Protein AF-A0A3L7WW64-F1 (afdb_monomer_lite)

Structure (mmCIF, N/CA/C/O backbone):
data_AF-A0A3L7WW64-F1
#
_entry.id   AF-A0A3L7WW64-F1
#
loop_
_atom_site.group_PDB
_atom_site.id
_atom_site.type_symbol
_atom_site.label_atom_id
_atom_site.label_alt_id
_atom_site.label_comp_id
_atom_site.label_asym_id
_atom_site.label_entity_id
_atom_site.label_seq_id
_atom_site.pdbx_PDB_ins_code
_atom_site.Cartn_x
_atom_site.Cartn_y
_atom_site.Cartn_z
_atom_site.occupancy
_atom_site.B_iso_or_equiv
_atom_site.auth_seq_id
_atom_site.auth_comp_id
_atom_site.auth_asym_id
_atom_site.auth_atom_id
_atom_site.pdbx_PDB_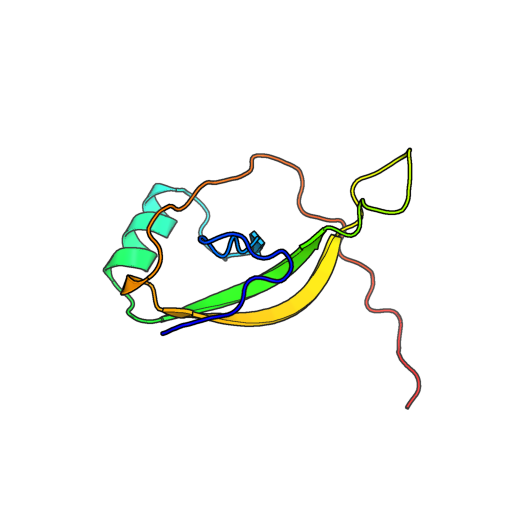model_num
ATOM 1 N N . MET A 1 1 ? 0.781 -17.476 -5.966 1.00 40.56 1 MET A N 1
ATOM 2 C CA . MET A 1 1 ? 0.949 -16.552 -7.110 1.00 40.56 1 MET A CA 1
ATOM 3 C C . MET A 1 1 ? 2.433 -16.294 -7.301 1.00 40.56 1 MET A C 1
ATOM 5 O O . MET A 1 1 ? 3.064 -15.829 -6.365 1.00 40.56 1 MET A O 1
ATOM 9 N N . ASN A 1 2 ? 2.986 -16.637 -8.467 1.00 43.66 2 ASN A N 1
ATOM 10 C CA . ASN A 1 2 ? 4.378 -16.355 -8.823 1.00 43.66 2 ASN A CA 1
ATOM 11 C C . ASN A 1 2 ? 4.413 -14.972 -9.489 1.00 43.66 2 ASN A C 1
ATOM 13 O O . ASN A 1 2 ? 4.179 -14.851 -10.688 1.00 43.66 2 ASN A O 1
ATOM 17 N N . MET A 1 3 ? 4.593 -13.914 -8.700 1.00 51.38 3 MET A N 1
ATOM 18 C CA . MET A 1 3 ? 4.745 -12.561 -9.234 1.00 51.38 3 MET A CA 1
ATOM 19 C C . MET A 1 3 ? 6.240 -12.322 -9.422 1.00 51.38 3 MET A C 1
ATOM 21 O O . MET A 1 3 ? 6.969 -12.178 -8.442 1.00 51.38 3 MET A O 1
ATOM 25 N N . GLY A 1 4 ? 6.715 -12.371 -10.668 1.00 49.34 4 GLY A N 1
ATOM 26 C CA . GLY A 1 4 ? 8.133 -12.181 -10.967 1.00 49.34 4 GLY A CA 1
ATOM 27 C C . GLY A 1 4 ? 8.621 -10.845 -10.409 1.00 49.34 4 GLY A C 1
ATOM 28 O O . GLY A 1 4 ? 8.040 -9.798 -10.695 1.00 49.34 4 GLY A O 1
ATOM 29 N N . SER A 1 5 ? 9.664 -10.860 -9.581 1.00 55.69 5 SER A N 1
ATOM 30 C CA . SER A 1 5 ? 10.317 -9.620 -9.173 1.00 55.69 5 SER A CA 1
ATOM 31 C C . SER A 1 5 ? 11.248 -9.145 -10.286 1.00 55.69 5 SER A C 1
ATOM 33 O O . SER A 1 5 ? 11.891 -9.944 -10.966 1.00 55.69 5 SER A O 1
ATOM 35 N N . PHE A 1 6 ? 11.349 -7.826 -10.452 1.00 55.06 6 PHE A N 1
ATOM 36 C CA . PHE A 1 6 ? 12.167 -7.180 -11.484 1.00 55.06 6 PHE A CA 1
ATOM 37 C C . PHE A 1 6 ? 13.672 -7.536 -11.399 1.00 55.06 6 PHE A C 1
ATOM 39 O O . PHE A 1 6 ? 14.417 -7.269 -12.333 1.00 55.06 6 PHE A O 1
ATOM 46 N N . LYS A 1 7 ? 14.128 -8.170 -10.303 1.00 59.59 7 LYS A N 1
ATOM 47 C CA . LYS A 1 7 ? 15.530 -8.569 -10.069 1.00 59.59 7 LYS A CA 1
ATOM 48 C C . LYS A 1 7 ? 15.713 -9.995 -9.519 1.00 59.59 7 LYS A C 1
ATOM 50 O O . LYS A 1 7 ? 16.746 -10.291 -8.930 1.00 59.59 7 LYS A O 1
ATOM 55 N N . GLY A 1 8 ? 14.722 -10.880 -9.652 1.00 56.00 8 GLY A N 1
ATOM 56 C CA . GLY A 1 8 ? 14.841 -12.282 -9.211 1.00 56.00 8 GLY A CA 1
ATOM 57 C C . GLY A 1 8 ? 14.876 -12.511 -7.690 1.00 56.00 8 GLY A C 1
ATOM 58 O O . GLY A 1 8 ? 15.076 -13.636 -7.244 1.00 56.00 8 GLY A O 1
ATOM 59 N N . GLY A 1 9 ? 14.647 -11.477 -6.876 1.00 57.31 9 GLY A N 1
ATOM 60 C CA . GLY A 1 9 ? 14.410 -11.628 -5.441 1.00 57.31 9 GLY A CA 1
ATOM 61 C C . GLY A 1 9 ? 13.092 -12.357 -5.158 1.00 57.31 9 GLY A C 1
ATOM 62 O O . GLY A 1 9 ? 12.089 -12.115 -5.830 1.00 57.31 9 GLY A O 1
ATOM 63 N N . LEU A 1 10 ? 13.091 -13.226 -4.145 1.00 57.44 10 LEU A N 1
ATOM 64 C CA . LEU A 1 10 ? 11.916 -13.999 -3.710 1.00 57.44 10 LEU A CA 1
ATOM 65 C C . LEU A 1 10 ? 10.813 -13.126 -3.083 1.00 57.44 10 LEU A C 1
ATOM 67 O O . LEU A 1 10 ? 9.672 -13.564 -2.964 1.00 57.44 10 LEU A O 1
ATOM 71 N N . VAL A 1 11 ? 11.147 -11.892 -2.692 1.00 63.47 11 VAL A N 1
ATOM 72 C CA . VAL A 1 11 ? 10.231 -10.925 -2.078 1.00 63.47 11 VAL A CA 1
ATOM 73 C C . VAL A 1 11 ? 10.112 -9.706 -2.986 1.00 63.47 11 VAL A C 1
ATOM 75 O O . VAL A 1 11 ? 11.110 -9.073 -3.332 1.00 63.47 11 VAL A O 1
ATOM 78 N N . HIS A 1 12 ? 8.882 -9.373 -3.375 1.00 70.44 12 HIS A N 1
ATOM 79 C CA . HIS A 1 12 ? 8.595 -8.191 -4.177 1.00 70.44 12 HIS A CA 1
ATOM 80 C C . HIS A 1 12 ? 8.444 -6.976 -3.253 1.00 70.44 12 HIS A C 1
ATOM 82 O O . HIS A 1 12 ? 7.442 -6.840 -2.554 1.00 70.44 12 HIS A O 1
ATOM 88 N N . GLN A 1 13 ? 9.453 -6.105 -3.226 1.00 75.31 13 GLN A N 1
ATOM 89 C CA . GLN A 1 13 ? 9.388 -4.853 -2.478 1.00 75.31 13 GLN A CA 1
ATOM 90 C C . GLN A 1 13 ? 8.708 -3.778 -3.330 1.00 75.31 13 GLN A C 1
ATOM 92 O O . GLN A 1 13 ? 9.197 -3.428 -4.403 1.00 75.31 13 GLN A O 1
ATOM 97 N N . VAL A 1 14 ? 7.592 -3.243 -2.835 1.00 77.69 14 VAL A N 1
ATOM 98 C CA . VAL A 1 14 ? 6.905 -2.094 -3.432 1.00 77.69 14 VAL A CA 1
ATOM 99 C C . VAL A 1 14 ? 7.187 -0.869 -2.580 1.00 77.69 14 VAL A C 1
ATOM 101 O O . VAL A 1 14 ? 7.033 -0.912 -1.362 1.00 77.69 14 VAL A O 1
ATOM 104 N N . ILE A 1 15 ? 7.576 0.222 -3.233 1.00 82.44 15 ILE A N 1
ATOM 105 C CA . ILE A 1 15 ? 7.637 1.541 -2.612 1.00 82.44 15 ILE A CA 1
ATOM 106 C C . ILE A 1 15 ? 6.475 2.341 -3.178 1.00 82.44 15 ILE A C 1
ATOM 108 O O . ILE A 1 15 ? 6.345 2.500 -4.396 1.00 82.44 15 ILE A O 1
ATOM 112 N N . ALA A 1 16 ? 5.592 2.766 -2.286 1.00 84.44 16 ALA A N 1
ATOM 113 C CA . ALA A 1 16 ? 4.371 3.446 -2.657 1.00 84.44 16 ALA A CA 1
ATOM 114 C C . ALA A 1 16 ? 3.984 4.495 -1.617 1.00 84.44 16 ALA A C 1
ATOM 116 O O . ALA A 1 16 ? 4.353 4.376 -0.449 1.00 84.44 16 ALA A O 1
ATOM 117 N N . ASP A 1 17 ? 3.238 5.498 -2.067 1.00 85.69 17 ASP A N 1
ATOM 118 C CA . ASP A 1 17 ? 2.659 6.527 -1.211 1.00 85.69 17 ASP A CA 1
ATOM 119 C C . ASP A 1 17 ? 1.205 6.177 -0.862 1.00 85.69 17 ASP A C 1
ATOM 121 O O . ASP A 1 17 ? 0.468 5.611 -1.681 1.00 85.69 17 ASP A O 1
ATOM 125 N N . HIS A 1 18 ? 0.809 6.488 0.369 1.00 88.56 18 HIS A N 1
ATOM 126 C CA . HIS A 1 18 ? -0.500 6.165 0.923 1.00 88.56 18 HIS A CA 1
ATOM 127 C C . HIS A 1 18 ? -0.989 7.292 1.841 1.00 88.56 18 HIS A C 1
ATOM 129 O O . HIS A 1 18 ? -0.209 7.926 2.542 1.00 88.56 18 HIS A O 1
ATOM 135 N N . HIS A 1 19 ? -2.304 7.522 1.882 1.00 86.12 19 HIS A N 1
ATOM 136 C CA . HIS A 1 19 ? -2.907 8.658 2.594 1.00 86.12 19 HIS A CA 1
ATOM 137 C C . HIS A 1 19 ? -2.872 8.570 4.131 1.00 86.12 19 HIS A C 1
ATOM 139 O O . HIS A 1 19 ? -3.271 9.526 4.798 1.00 86.12 19 HIS A O 1
ATOM 145 N N . ALA A 1 20 ? -2.418 7.446 4.691 1.00 88.88 20 ALA A N 1
ATOM 146 C CA . ALA A 1 20 ? -2.299 7.263 6.134 1.00 88.88 20 ALA A CA 1
ATOM 147 C C . ALA A 1 20 ? -1.268 8.240 6.718 1.00 88.88 20 ALA A C 1
ATOM 149 O O . ALA A 1 20 ? -0.144 8.350 6.235 1.00 88.88 20 ALA A O 1
ATOM 150 N N . LYS A 1 21 ? -1.646 8.935 7.789 1.00 87.44 21 LYS A N 1
ATOM 151 C CA . LYS A 1 21 ? -0.835 9.968 8.449 1.00 87.44 21 LYS A CA 1
ATOM 152 C C . LYS A 1 21 ? 0.048 9.408 9.559 1.00 87.44 21 LYS A C 1
ATOM 154 O O . LYS A 1 21 ? 0.855 10.137 10.130 1.00 87.44 21 LYS A O 1
ATOM 159 N N . SER A 1 22 ? -0.135 8.137 9.905 1.00 89.38 22 SER A N 1
ATOM 160 C CA . SER A 1 22 ? 0.625 7.448 10.944 1.00 89.38 22 SER A CA 1
ATOM 161 C C . SER A 1 22 ? 0.720 5.950 10.672 1.00 89.38 22 SER A C 1
ATOM 163 O O . SER A 1 22 ? -0.096 5.375 9.951 1.00 89.38 22 SER A O 1
ATOM 165 N N . GLU A 1 23 ? 1.693 5.305 11.311 1.00 89.69 23 GLU A N 1
ATOM 166 C CA . GLU A 1 23 ? 1.852 3.847 11.283 1.00 89.69 23 GLU A CA 1
ATOM 167 C C . GLU A 1 23 ? 0.641 3.119 11.863 1.00 89.69 23 GLU A C 1
ATOM 169 O O 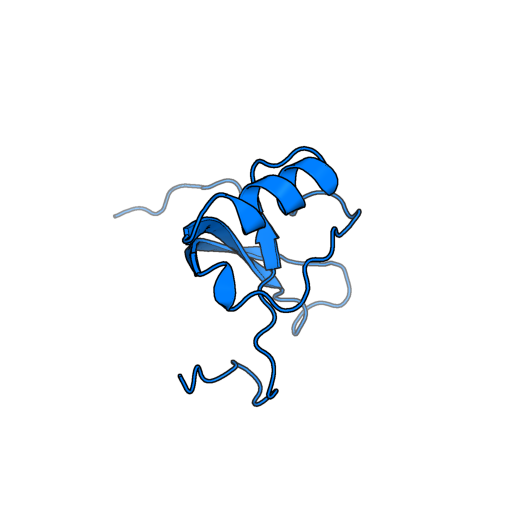. GLU A 1 23 ? 0.212 2.105 11.318 1.00 89.69 23 GLU A O 1
ATOM 174 N N . ALA A 1 24 ? 0.059 3.658 12.938 1.00 90.62 24 ALA A N 1
ATOM 175 C CA . ALA A 1 24 ? -1.131 3.095 13.565 1.00 90.62 24 ALA A CA 1
ATOM 176 C C . ALA A 1 24 ? -2.333 3.115 12.610 1.00 90.62 24 ALA A C 1
A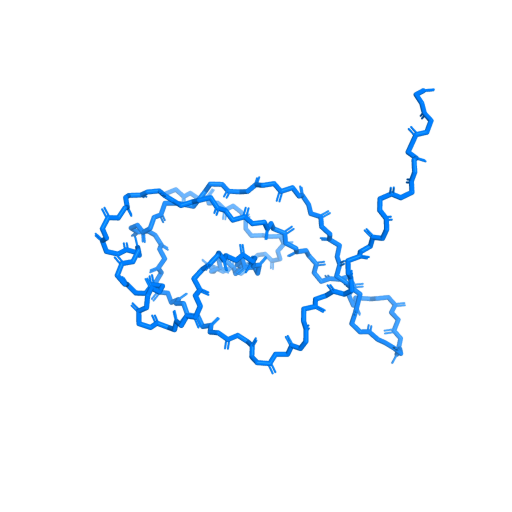TOM 178 O O . ALA A 1 24 ? -3.002 2.101 12.446 1.00 90.62 24 ALA A O 1
ATOM 179 N N . GLU A 1 25 ? -2.562 4.241 11.928 1.00 91.31 25 GLU A N 1
ATOM 180 C CA . GLU A 1 25 ? -3.619 4.364 10.919 1.00 91.31 25 GLU A CA 1
ATOM 181 C C . GLU A 1 25 ? -3.385 3.415 9.737 1.00 91.31 25 GLU A C 1
ATOM 183 O O . GLU A 1 25 ? -4.315 2.746 9.293 1.00 91.31 25 GLU A O 1
ATOM 188 N N . MET A 1 26 ? -2.138 3.298 9.265 1.00 91.19 26 MET A N 1
ATOM 189 C CA . MET A 1 26 ? -1.789 2.337 8.218 1.00 91.19 26 MET A CA 1
ATOM 190 C C . MET A 1 26 ? -2.081 0.898 8.661 1.00 91.19 26 MET A C 1
ATOM 192 O O . MET A 1 26 ? -2.638 0.122 7.891 1.00 91.19 26 MET A O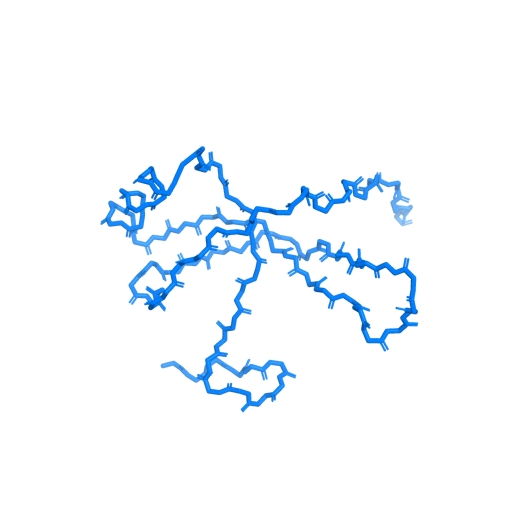 1
ATOM 196 N N . CYS A 1 27 ? -1.748 0.545 9.904 1.00 91.81 27 CYS A N 1
ATOM 197 C CA . CYS A 1 27 ? -2.025 -0.775 10.460 1.00 91.81 27 CYS A CA 1
ATOM 198 C C . CYS A 1 27 ? -3.531 -1.067 10.510 1.00 91.81 27 CYS A C 1
ATOM 200 O O . CYS A 1 27 ? -3.953 -2.134 10.071 1.00 91.81 27 CYS A O 1
ATOM 202 N N . SER A 1 28 ? -4.353 -0.118 10.970 1.00 93.75 28 SER A N 1
ATOM 203 C CA . SER A 1 28 ? -5.814 -0.272 10.940 1.00 93.75 28 SER A CA 1
ATOM 204 C C . SER A 1 28 ? -6.321 -0.495 9.516 1.00 93.75 28 SER A C 1
ATOM 206 O O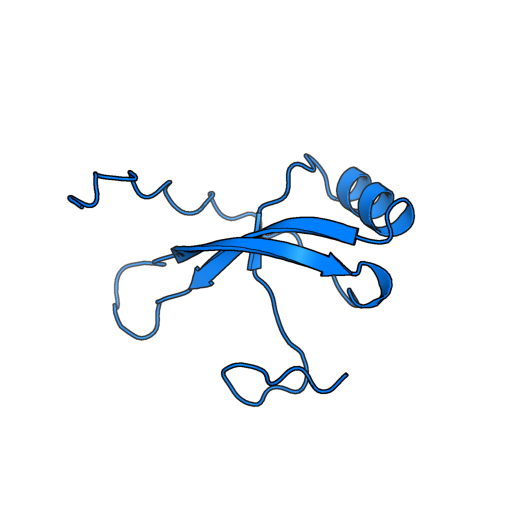 . SER A 1 28 ? -7.033 -1.459 9.262 1.00 93.75 28 SER A O 1
ATOM 208 N N . ILE A 1 29 ? -5.865 0.311 8.553 1.00 93.12 29 ILE A N 1
ATOM 209 C CA . ILE A 1 29 ? -6.267 0.188 7.144 1.00 93.12 29 ILE A CA 1
ATOM 210 C C . ILE A 1 29 ? -5.882 -1.177 6.556 1.00 93.12 29 ILE A C 1
ATOM 212 O O . ILE A 1 29 ? -6.670 -1.786 5.835 1.00 93.12 29 ILE A O 1
ATOM 216 N N . LEU A 1 30 ? -4.690 -1.687 6.871 1.00 92.12 30 LEU A N 1
ATOM 217 C CA . LEU A 1 30 ? -4.263 -3.009 6.411 1.00 92.12 30 LEU A CA 1
ATOM 218 C C . LEU A 1 30 ? -5.131 -4.145 6.970 1.00 92.12 30 LEU A C 1
ATOM 220 O O . LEU A 1 30 ? -5.311 -5.148 6.282 1.00 92.12 30 LEU A O 1
ATOM 224 N N . ASN A 1 31 ? -5.661 -3.992 8.185 1.00 92.88 31 ASN A N 1
ATOM 225 C CA . ASN A 1 31 ? -6.522 -4.988 8.822 1.00 92.88 31 ASN A CA 1
ATOM 226 C C . ASN A 1 31 ? -7.988 -4.884 8.375 1.00 92.88 31 ASN A C 1
ATOM 228 O O . ASN A 1 31 ? -8.663 -5.906 8.263 1.00 92.88 31 ASN A O 1
ATOM 232 N N . ASP A 1 32 ? -8.470 -3.670 8.109 1.00 96.12 32 ASP A N 1
ATOM 233 C CA . ASP A 1 32 ? -9.887 -3.408 7.838 1.00 96.12 32 ASP A CA 1
ATOM 234 C C . ASP A 1 32 ? -10.262 -3.597 6.359 1.00 96.12 32 ASP A C 1
ATOM 236 O O . ASP A 1 32 ? -11.423 -3.857 6.034 1.00 96.12 32 ASP A O 1
ATOM 240 N N . PHE A 1 33 ? -9.293 -3.484 5.443 1.00 95.31 33 PHE A N 1
ATOM 241 C CA . PHE A 1 33 ? -9.535 -3.552 4.002 1.00 95.31 33 PHE A CA 1
ATOM 242 C C . PHE A 1 33 ? -8.766 -4.697 3.350 1.00 95.31 33 PHE A C 1
ATOM 244 O O . PHE A 1 33 ? -7.564 -4.827 3.536 1.00 95.31 33 PHE A O 1
ATOM 251 N N . CYS A 1 34 ? -9.431 -5.483 2.495 1.00 95.12 34 CYS A N 1
ATOM 252 C CA . CYS A 1 34 ? -8.774 -6.532 1.699 1.00 95.12 34 CYS A CA 1
ATOM 253 C C . CYS A 1 34 ? -7.877 -5.965 0.586 1.00 95.12 34 CYS A C 1
ATOM 255 O O . CYS A 1 34 ? -6.946 -6.629 0.130 1.00 95.12 34 CYS A O 1
ATOM 257 N N . PHE A 1 35 ? -8.184 -4.753 0.117 1.00 95.69 35 PHE A N 1
ATOM 258 C CA . PHE A 1 35 ? -7.457 -4.084 -0.953 1.00 95.69 35 PHE A CA 1
ATOM 259 C C . PHE A 1 35 ? -7.268 -2.605 -0.644 1.00 95.69 35 PHE A C 1
ATOM 261 O O . PHE A 1 35 ? -8.201 -1.943 -0.194 1.00 95.69 35 PHE A O 1
ATOM 268 N N . ILE A 1 36 ? -6.084 -2.086 -0.959 1.00 94.31 36 ILE A N 1
ATOM 269 C CA . ILE A 1 36 ? -5.760 -0.662 -0.839 1.00 94.31 36 ILE A CA 1
ATOM 270 C C . ILE A 1 36 ? -5.224 -0.120 -2.160 1.00 94.31 36 ILE A C 1
ATOM 272 O O . ILE A 1 36 ? -4.597 -0.845 -2.935 1.00 94.31 36 ILE A O 1
ATOM 276 N N . LEU A 1 37 ? -5.469 1.164 -2.407 1.00 93.06 37 LEU A N 1
ATOM 277 C CA . LEU A 1 37 ? -4.961 1.889 -3.565 1.00 93.06 37 LEU A CA 1
ATOM 278 C C . LEU A 1 37 ? -3.778 2.753 -3.129 1.00 93.06 37 LEU A C 1
ATOM 280 O O . LEU A 1 37 ? -3.901 3.543 -2.196 1.00 93.06 37 LEU A O 1
ATOM 284 N N . VAL A 1 38 ? -2.651 2.616 -3.816 1.00 91.25 38 VAL A N 1
ATOM 285 C CA . VAL A 1 38 ? -1.425 3.372 -3.537 1.00 91.25 38 VAL A CA 1
ATOM 286 C C . VAL A 1 38 ? -0.854 3.966 -4.819 1.00 91.25 38 VAL A C 1
ATOM 288 O O . VAL A 1 38 ? -1.150 3.496 -5.919 1.00 91.25 38 VAL A O 1
ATOM 291 N N . ASP A 1 39 ? -0.021 4.993 -4.690 1.00 87.88 39 ASP A N 1
ATOM 292 C CA . ASP A 1 39 ? 0.728 5.567 -5.809 1.00 87.88 39 ASP A CA 1
ATOM 293 C C . ASP A 1 39 ? 2.121 4.921 -5.871 1.00 87.88 39 ASP A C 1
ATOM 295 O O . ASP A 1 39 ? 2.892 5.007 -4.920 1.00 87.88 39 ASP A O 1
ATOM 299 N N . GLN A 1 40 ? 2.439 4.222 -6.965 1.00 86.38 40 GLN A N 1
ATOM 300 C CA . GLN A 1 40 ? 3.672 3.442 -7.107 1.00 86.38 40 GLN A CA 1
ATOM 301 C C . GLN A 1 40 ? 4.831 4.301 -7.622 1.00 86.38 40 GLN A C 1
ATOM 303 O O . GLN A 1 40 ? 4.690 5.030 -8.611 1.00 86.38 40 GLN A O 1
ATOM 308 N N . PHE A 1 41 ? 6.010 4.123 -7.020 1.00 83.38 41 PHE A N 1
ATOM 309 C CA . PHE A 1 41 ? 7.247 4.778 -7.442 1.00 83.38 41 PHE A CA 1
ATOM 310 C C . PHE A 1 41 ? 8.367 3.759 -7.652 1.00 83.38 41 PHE A C 1
ATOM 312 O O . PHE A 1 41 ? 8.540 2.832 -6.860 1.00 83.38 41 PHE A O 1
ATOM 319 N N . TYR A 1 42 ? 9.164 3.950 -8.705 1.00 81.81 42 TYR A N 1
ATOM 320 C CA . TYR A 1 42 ? 10.417 3.224 -8.901 1.00 81.81 42 TYR A CA 1
ATOM 321 C C . TYR A 1 42 ? 11.607 4.138 -8.692 1.00 81.81 42 TYR A C 1
ATOM 323 O O . TYR A 1 42 ? 11.654 5.255 -9.198 1.00 81.81 42 TYR A O 1
ATOM 331 N N . ASN A 1 43 ? 12.577 3.621 -7.956 1.00 75.19 43 ASN A N 1
ATOM 332 C CA . ASN A 1 43 ? 13.858 4.261 -7.776 1.00 75.19 43 ASN A CA 1
ATOM 333 C C . ASN A 1 43 ? 14.720 4.019 -9.030 1.00 75.19 43 ASN A C 1
ATOM 335 O O . ASN A 1 43 ? 14.921 2.872 -9.432 1.00 75.19 43 ASN A O 1
ATOM 339 N N . MET A 1 44 ? 15.205 5.096 -9.646 1.00 74.75 44 MET A N 1
ATOM 340 C CA . MET A 1 44 ? 15.983 5.085 -10.890 1.00 74.75 44 MET A CA 1
ATOM 341 C C . MET A 1 44 ? 17.496 5.263 -10.646 1.00 74.75 44 MET A C 1
ATOM 343 O O . MET A 1 44 ? 18.241 5.566 -11.579 1.00 74.75 44 MET A O 1
ATOM 347 N N . ASN A 1 45 ? 17.975 5.044 -9.414 1.00 62.94 45 ASN A N 1
ATOM 348 C CA . ASN A 1 45 ? 19.345 5.351 -8.969 1.00 62.94 45 ASN A CA 1
ATOM 349 C C . ASN A 1 45 ? 20.458 4.513 -9.607 1.00 62.94 45 ASN A C 1
ATOM 351 O O . ASN A 1 45 ? 21.619 4.679 -9.251 1.00 62.94 45 ASN A O 1
ATOM 355 N N . GLU A 1 46 ? 20.167 3.637 -10.565 1.00 56.28 46 GLU A N 1
ATOM 356 C CA . GLU A 1 46 ? 21.219 2.896 -11.271 1.00 56.28 46 GLU A CA 1
ATOM 357 C C . GLU A 1 46 ? 22.087 3.784 -12.183 1.00 56.28 46 GLU A C 1
ATOM 359 O O . GLU A 1 46 ? 23.035 3.280 -12.778 1.00 56.28 46 GLU A O 1
ATOM 364 N N . ARG A 1 47 ? 21.780 5.084 -12.343 1.00 55.12 47 ARG A N 1
ATOM 365 C CA . ARG A 1 47 ? 22.415 5.921 -13.379 1.00 55.12 47 ARG A CA 1
ATOM 366 C C . ARG A 1 47 ? 23.053 7.246 -12.951 1.00 55.12 47 ARG A C 1
ATOM 368 O O . ARG A 1 47 ? 23.624 7.884 -13.833 1.00 55.12 47 ARG A O 1
ATOM 375 N N . LYS A 1 48 ? 22.983 7.708 -11.696 1.00 49.91 48 LYS A N 1
ATOM 376 C CA . LYS A 1 48 ? 23.549 9.027 -11.330 1.00 49.91 48 LYS A CA 1
ATOM 377 C C . LYS A 1 48 ? 24.147 9.062 -9.924 1.00 49.91 48 LYS A C 1
ATOM 379 O O . LYS A 1 48 ? 23.513 8.614 -8.977 1.00 49.91 48 LYS A O 1
ATOM 384 N N . GLU A 1 49 ? 25.343 9.640 -9.821 1.00 56.25 49 GLU A N 1
ATOM 385 C CA . GLU A 1 49 ? 26.133 9.779 -8.587 1.00 56.25 49 GLU A CA 1
ATOM 386 C C . GLU A 1 49 ? 25.570 10.823 -7.598 1.00 56.25 49 GLU A C 1
ATOM 388 O O . GLU A 1 49 ? 25.928 10.778 -6.428 1.00 56.25 49 GLU A O 1
ATOM 393 N N . ASP A 1 50 ? 24.621 11.682 -8.004 1.00 56.22 50 ASP A N 1
ATOM 394 C CA . ASP A 1 50 ? 24.242 12.882 -7.228 1.00 56.22 50 ASP A CA 1
ATOM 395 C C . ASP A 1 50 ? 22.747 13.028 -6.859 1.00 56.22 50 ASP A C 1
ATOM 397 O O . ASP A 1 50 ? 22.260 14.134 -6.619 1.00 56.22 50 ASP A O 1
ATOM 401 N N . GLY A 1 51 ? 21.969 11.944 -6.760 1.00 56.22 51 GLY A N 1
ATOM 402 C CA . GLY A 1 51 ? 20.627 12.067 -6.167 1.00 56.22 51 GLY A CA 1
ATOM 403 C C . GLY A 1 51 ? 19.711 10.860 -6.303 1.00 56.22 51 GLY A C 1
ATOM 404 O O . GLY A 1 51 ? 19.843 10.066 -7.232 1.00 56.22 51 GLY A O 1
ATOM 405 N N . GLN A 1 52 ? 18.752 10.739 -5.372 1.00 63.38 52 GLN A N 1
ATOM 406 C CA . GLN A 1 52 ? 17.671 9.765 -5.506 1.00 63.38 52 GLN A CA 1
ATOM 407 C C . GLN A 1 52 ? 16.622 10.265 -6.506 1.00 63.38 52 GLN A C 1
ATOM 409 O O . GLN A 1 52 ? 15.892 11.204 -6.191 1.00 63.38 52 GLN A O 1
ATOM 414 N N . ASP A 1 53 ? 16.528 9.638 -7.679 1.00 72.75 53 ASP A N 1
ATOM 415 C CA . ASP A 1 53 ? 15.498 9.952 -8.674 1.00 72.75 53 ASP A CA 1
ATOM 416 C C . ASP A 1 53 ? 14.369 8.915 -8.597 1.00 72.75 53 ASP A C 1
ATOM 418 O O . ASP A 1 53 ? 14.583 7.709 -8.760 1.00 72.75 53 ASP A O 1
ATOM 422 N N . TRP A 1 54 ? 13.159 9.383 -8.302 1.00 78.50 54 TRP A N 1
ATOM 423 C CA . TRP A 1 54 ? 11.975 8.548 -8.127 1.00 78.50 54 TRP A CA 1
ATOM 424 C C . TRP A 1 54 ? 10.999 8.811 -9.263 1.00 78.50 54 TRP A C 1
ATOM 426 O O . TRP A 1 54 ? 10.493 9.919 -9.431 1.00 78.50 54 TRP A O 1
ATOM 436 N N . GLN A 1 55 ? 10.674 7.768 -10.019 1.00 82.06 55 GLN A N 1
ATOM 437 C CA . GLN A 1 55 ? 9.740 7.861 -11.127 1.00 82.06 55 GLN A CA 1
ATOM 438 C C . GLN A 1 55 ? 8.370 7.312 -10.729 1.00 82.06 55 GLN A C 1
ATOM 440 O O . GLN A 1 55 ? 8.241 6.130 -10.406 1.00 82.06 55 GLN A O 1
ATOM 445 N N . TYR A 1 56 ? 7.338 8.153 -10.823 1.00 83.88 56 TYR A N 1
ATOM 446 C CA . TYR A 1 56 ? 5.945 7.727 -10.682 1.00 83.88 56 TYR A CA 1
ATOM 447 C C . TYR A 1 56 ? 5.554 6.738 -11.790 1.00 83.88 56 TYR A C 1
ATOM 449 O O . TYR A 1 56 ? 5.865 6.956 -12.966 1.00 83.88 56 TYR A O 1
ATOM 457 N N . LYS A 1 57 ? 4.865 5.653 -11.421 1.00 85.44 57 LYS A N 1
ATOM 458 C CA . LYS A 1 57 ? 4.432 4.587 -12.344 1.00 85.44 57 LYS A CA 1
ATOM 459 C C . LYS A 1 57 ? 2.922 4.416 -12.450 1.00 85.44 57 LYS A C 1
ATOM 461 O O . LYS A 1 57 ? 2.472 3.636 -13.283 1.00 85.44 57 LYS A O 1
ATOM 466 N N . GLY A 1 58 ? 2.150 5.186 -11.691 1.00 86.75 58 GLY A N 1
ATOM 467 C CA . GLY A 1 58 ? 0.695 5.090 -11.680 1.00 86.75 58 GLY A CA 1
ATOM 468 C C . GLY A 1 58 ? 0.158 4.560 -10.359 1.00 86.75 58 GLY A C 1
ATOM 469 O O . GLY A 1 58 ? 0.881 4.425 -9.371 1.00 86.75 58 GLY A O 1
ATOM 470 N N . LYS A 1 59 ? -1.141 4.263 -10.361 1.00 89.88 59 LYS A N 1
ATOM 471 C CA . LYS A 1 59 ? -1.840 3.688 -9.215 1.00 89.88 59 LYS A CA 1
ATOM 472 C C . LYS A 1 59 ? -1.692 2.175 -9.194 1.00 89.88 59 LYS A C 1
ATOM 474 O O . LYS A 1 59 ? -1.730 1.529 -10.238 1.00 89.88 59 LYS A O 1
ATOM 479 N N . LEU A 1 60 ? -1.574 1.622 -7.997 1.00 89.88 60 LEU A N 1
ATOM 480 C CA . LEU A 1 60 ? -1.441 0.195 -7.757 1.00 89.88 60 LEU A CA 1
ATOM 481 C C . LEU A 1 60 ? -2.475 -0.242 -6.722 1.00 89.88 60 LEU A C 1
ATOM 483 O O . LEU A 1 60 ? -2.631 0.400 -5.686 1.00 89.88 60 LEU A O 1
ATOM 487 N N . ILE A 1 61 ? -3.171 -1.341 -7.008 1.00 92.19 61 ILE A N 1
ATOM 488 C CA . ILE A 1 61 ? -4.051 -2.004 -6.045 1.00 92.19 61 ILE A CA 1
ATOM 489 C C . ILE A 1 61 ? -3.246 -3.113 -5.374 1.00 92.19 61 ILE A C 1
ATOM 491 O O . ILE A 1 61 ? -2.731 -4.004 -6.051 1.00 92.19 61 ILE A O 1
ATOM 495 N N . LEU A 1 62 ? -3.142 -3.061 -4.050 1.00 91.38 62 LEU A N 1
ATOM 496 C CA . LEU A 1 62 ? -2.461 -4.069 -3.244 1.00 91.38 62 LEU A CA 1
ATOM 497 C C . LEU A 1 62 ? -3.482 -4.891 -2.468 1.00 91.38 62 LEU A C 1
ATOM 499 O O . LEU A 1 62 ? -4.376 -4.327 -1.847 1.00 91.38 62 LEU A O 1
ATOM 503 N N . ASN A 1 63 ? -3.317 -6.213 -2.476 1.00 93.62 63 ASN A N 1
ATOM 504 C CA . ASN A 1 63 ? -4.035 -7.105 -1.570 1.00 93.62 63 ASN A CA 1
ATOM 505 C C . ASN A 1 63 ? -3.313 -7.123 -0.217 1.00 93.62 63 ASN A C 1
ATOM 507 O O . ASN A 1 63 ? -2.146 -7.520 -0.143 1.00 93.62 63 ASN A O 1
ATOM 511 N N . THR A 1 64 ? -4.002 -6.704 0.838 1.00 92.94 64 THR A N 1
ATOM 512 C CA . THR A 1 64 ? -3.421 -6.546 2.178 1.00 92.94 64 THR A CA 1
ATOM 513 C C . THR A 1 64 ? -3.024 -7.875 2.812 1.00 92.94 64 THR A C 1
ATOM 515 O O . THR A 1 64 ? -2.010 -7.933 3.504 1.00 92.94 64 THR A O 1
ATOM 518 N N . ALA A 1 65 ? -3.700 -8.977 2.466 1.00 91.88 65 ALA A N 1
ATOM 519 C CA . ALA A 1 65 ? -3.372 -10.322 2.945 1.00 91.88 65 ALA A CA 1
ATOM 520 C C . ALA A 1 65 ? -1.996 -10.833 2.468 1.00 91.88 65 ALA A C 1
ATOM 522 O O . ALA A 1 65 ? -1.509 -11.860 2.944 1.00 91.88 65 ALA A O 1
ATOM 523 N N . HIS A 1 66 ? -1.361 -10.147 1.512 1.00 90.06 66 HIS A N 1
ATOM 524 C CA . HIS A 1 66 ? -0.028 -10.480 1.002 1.00 90.06 66 HIS A CA 1
ATOM 525 C C . HIS A 1 66 ? 1.067 -9.514 1.470 1.00 90.06 66 HIS A C 1
ATOM 527 O O . HIS A 1 66 ? 2.230 -9.676 1.094 1.00 90.06 66 HIS A O 1
ATOM 533 N N . ILE A 1 67 ? 0.730 -8.528 2.302 1.00 89.69 67 ILE A N 1
ATOM 534 C CA . ILE A 1 67 ? 1.700 -7.586 2.858 1.00 89.69 67 ILE A CA 1
ATOM 535 C C . ILE A 1 67 ? 2.293 -8.199 4.129 1.00 89.69 67 ILE A C 1
ATOM 537 O O . ILE A 1 67 ? 1.719 -8.122 5.207 1.00 89.69 67 ILE A O 1
ATOM 541 N N . GLY A 1 68 ? 3.465 -8.826 3.997 1.00 85.75 68 GLY A N 1
ATOM 542 C CA . GLY A 1 68 ? 4.162 -9.447 5.133 1.00 85.75 68 GLY A CA 1
ATOM 543 C C . GLY A 1 68 ? 4.928 -8.461 6.023 1.00 85.75 68 GLY A C 1
ATOM 544 O O . GLY A 1 68 ? 5.217 -8.767 7.176 1.00 85.75 68 GLY A O 1
ATOM 545 N N . LYS A 1 69 ? 5.283 -7.284 5.493 1.00 85.94 69 LYS A N 1
ATOM 546 C CA . LYS A 1 69 ? 5.978 -6.219 6.225 1.00 85.94 69 LYS A CA 1
ATOM 547 C C . LYS A 1 69 ? 5.622 -4.861 5.624 1.00 85.94 69 LYS A C 1
ATOM 549 O O . LYS A 1 69 ? 5.796 -4.662 4.424 1.00 85.94 69 LYS A O 1
ATOM 554 N N . ALA A 1 70 ? 5.196 -3.928 6.469 1.00 85.19 70 ALA A N 1
ATOM 555 C CA . ALA A 1 70 ? 5.086 -2.511 6.143 1.00 85.19 70 ALA A CA 1
ATOM 556 C C . ALA A 1 70 ? 6.170 -1.737 6.906 1.00 85.19 70 ALA A C 1
ATOM 558 O O . ALA A 1 70 ? 6.475 -2.060 8.053 1.00 85.19 70 ALA A O 1
ATOM 559 N N . GLN A 1 71 ? 6.789 -0.752 6.259 1.00 84.12 71 GLN A N 1
ATOM 560 C CA . GLN A 1 71 ? 7.806 0.099 6.871 1.00 84.12 71 GLN A CA 1
ATOM 561 C C . GLN A 1 71 ? 7.639 1.527 6.362 1.00 84.12 71 GLN A C 1
ATOM 563 O O . GLN A 1 71 ? 7.599 1.756 5.154 1.00 84.12 71 GLN A O 1
ATOM 568 N N . THR A 1 72 ? 7.581 2.478 7.286 1.00 77.31 72 THR A N 1
ATOM 569 C CA . THR A 1 72 ? 7.566 3.904 6.964 1.00 77.31 72 THR A CA 1
ATOM 570 C C . THR A 1 72 ? 8.988 4.361 6.686 1.00 77.31 72 THR A C 1
ATOM 572 O O . THR A 1 72 ? 9.905 4.090 7.463 1.00 77.31 72 THR A O 1
ATOM 575 N N . HIS A 1 73 ? 9.188 5.064 5.578 1.00 69.25 73 HIS A N 1
ATOM 576 C CA . HIS A 1 73 ? 10.454 5.728 5.305 1.00 69.25 73 HIS A CA 1
ATOM 577 C C . HIS A 1 73 ? 10.321 7.208 5.656 1.00 69.25 73 HIS A C 1
ATOM 579 O O . HIS A 1 73 ? 9.596 7.947 5.000 1.00 69.25 73 HIS A O 1
ATOM 585 N N . SER A 1 74 ? 11.041 7.647 6.689 1.00 56.50 74 SER A N 1
ATOM 586 C CA . SER A 1 74 ? 11.177 9.056 7.063 1.00 56.50 74 SER A CA 1
ATOM 587 C C . SER A 1 74 ? 12.162 9.761 6.127 1.00 56.50 74 SER A C 1
ATOM 589 O O . SER A 1 74 ? 13.224 10.194 6.555 1.00 56.50 74 SER A O 1
ATOM 591 N N . ASN A 1 75 ? 11.866 9.820 4.834 1.00 49.31 75 ASN A N 1
ATOM 592 C CA . ASN A 1 75 ? 12.625 10.637 3.894 1.00 49.31 75 ASN A CA 1
ATOM 593 C C . ASN A 1 75 ? 11.626 11.446 3.080 1.00 49.31 75 ASN A C 1
ATOM 595 O O . ASN A 1 75 ? 10.590 10.912 2.690 1.00 49.31 75 ASN A O 1
ATOM 599 N N . ASN A 1 76 ? 11.931 12.736 2.898 1.00 48.47 76 ASN A N 1
ATOM 600 C CA . ASN A 1 76 ? 11.130 13.695 2.139 1.00 48.47 76 ASN A CA 1
ATOM 601 C C . ASN A 1 76 ? 10.448 13.027 0.937 1.00 48.47 76 ASN A C 1
ATOM 603 O O . ASN A 1 76 ? 11.112 12.255 0.235 1.00 48.47 76 ASN A O 1
ATOM 607 N N . PRO A 1 77 ? 9.160 13.326 0.683 1.00 49.56 77 PRO A N 1
ATOM 608 C CA . PRO A 1 77 ? 8.466 12.759 -0.460 1.00 49.56 77 PRO A CA 1
ATOM 609 C C . PRO A 1 77 ? 9.298 13.004 -1.724 1.00 49.56 77 PRO A C 1
ATOM 611 O O . PRO A 1 77 ? 9.921 14.071 -1.838 1.00 49.56 77 PRO A O 1
ATOM 614 N N . PRO A 1 78 ? 9.333 12.049 -2.671 1.00 49.00 78 PRO A N 1
ATOM 615 C CA . PRO A 1 78 ? 9.976 12.294 -3.948 1.00 49.00 78 PRO A CA 1
ATOM 616 C C . PRO A 1 78 ? 9.405 13.593 -4.530 1.00 49.00 78 PRO A C 1
ATOM 618 O O . PRO A 1 78 ? 8.188 13.812 -4.431 1.00 49.00 78 PRO A O 1
ATOM 621 N N . PRO A 1 79 ? 10.253 14.496 -5.062 1.00 47.88 79 PRO A N 1
ATOM 622 C CA . PRO A 1 79 ? 9.781 15.763 -5.592 1.00 47.88 79 PRO A CA 1
ATOM 623 C C . PRO A 1 79 ? 8.672 15.444 -6.584 1.00 47.88 79 PRO A C 1
ATOM 625 O O . PRO A 1 79 ? 8.863 14.610 -7.469 1.00 47.88 79 PRO A O 1
ATOM 628 N N . ARG A 1 80 ? 7.490 16.049 -6.397 1.00 48.41 80 ARG A N 1
ATOM 629 C CA . ARG A 1 80 ? 6.384 15.907 -7.346 1.00 48.41 80 ARG A CA 1
ATOM 630 C C . ARG A 1 80 ? 6.933 16.342 -8.694 1.00 48.41 80 ARG A C 1
ATOM 632 O O . ARG A 1 80 ? 7.085 17.540 -8.931 1.00 48.41 80 ARG A O 1
ATOM 639 N N . GLY A 1 81 ? 7.284 15.375 -9.540 1.00 47.25 81 GLY A N 1
ATOM 640 C CA . GLY A 1 81 ? 7.644 15.644 -10.916 1.00 47.25 81 GLY A CA 1
ATOM 641 C C . GLY A 1 81 ? 6.482 16.431 -11.484 1.00 47.25 81 GLY A C 1
ATOM 642 O O . GLY A 1 81 ? 5.355 15.927 -11.501 1.00 47.25 81 GLY A O 1
ATOM 643 N N . LYS A 1 82 ? 6.727 17.698 -11.836 1.00 43.22 82 LYS A N 1
ATOM 644 C CA . LYS A 1 82 ? 5.736 18.498 -12.540 1.00 43.22 82 LYS A CA 1
ATOM 645 C C . LYS A 1 82 ? 5.292 17.641 -13.711 1.00 43.22 82 LYS A C 1
ATOM 647 O O . LYS A 1 82 ? 6.118 17.192 -14.505 1.00 43.22 82 LYS A O 1
ATOM 652 N N . THR A 1 83 ? 4.006 17.337 -13.755 1.00 48.75 83 THR A N 1
ATOM 653 C CA . THR A 1 83 ? 3.383 16.733 -14.922 1.00 48.75 83 THR A CA 1
ATOM 654 C C . THR A 1 83 ? 3.378 17.829 -15.983 1.00 48.75 83 THR A C 1
ATOM 656 O O . THR A 1 83 ? 2.381 18.510 -16.167 1.00 48.75 83 THR A O 1
ATOM 659 N N . GLU A 1 84 ? 4.542 18.108 -16.570 1.00 44.12 84 GLU A N 1
ATOM 660 C CA . GLU A 1 84 ? 4.630 18.947 -17.754 1.00 44.12 84 GLU A CA 1
ATOM 661 C C . GLU A 1 84 ? 4.112 18.117 -18.927 1.00 44.12 84 GLU A C 1
ATOM 663 O O . GLU A 1 84 ? 4.467 16.946 -19.103 1.00 44.12 84 GLU A O 1
ATOM 668 N N . ASP A 1 85 ? 3.160 18.734 -19.621 1.00 48.50 85 ASP A N 1
ATOM 669 C CA . ASP A 1 85 ? 2.324 18.213 -20.689 1.00 48.50 85 ASP A CA 1
ATOM 670 C C . ASP A 1 85 ? 3.039 17.227 -21.615 1.00 48.50 85 ASP A C 1
ATOM 672 O O . ASP A 1 85 ? 4.049 17.543 -22.245 1.00 48.50 85 ASP A O 1
ATOM 676 N N . ARG A 1 86 ? 2.445 16.041 -21.786 1.00 43.12 86 ARG A N 1
ATOM 677 C CA . ARG A 1 86 ? 2.704 15.252 -22.991 1.00 43.12 86 ARG A CA 1
ATOM 678 C C . ARG A 1 86 ? 1.799 15.794 -24.100 1.00 43.12 86 ARG A C 1
ATOM 680 O O . ARG A 1 86 ? 0.579 15.675 -23.953 1.00 43.12 86 ARG A O 1
ATOM 687 N N . PRO A 1 87 ? 2.340 16.353 -25.197 1.00 46.06 87 PRO A N 1
ATOM 688 C CA . PRO A 1 87 ? 1.531 16.595 -26.381 1.00 46.06 87 PRO A CA 1
ATOM 689 C C . PRO A 1 87 ? 1.034 15.2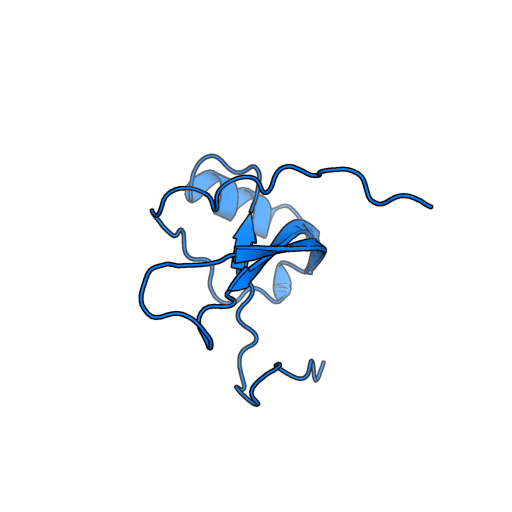47 -26.924 1.00 46.06 87 PRO A C 1
ATOM 691 O O . PRO A 1 87 ? 1.754 14.245 -26.873 1.00 46.06 87 PRO A O 1
ATOM 694 N N . ARG A 1 88 ? -0.231 15.238 -27.354 1.00 52.50 88 ARG A N 1
ATOM 695 C CA . ARG A 1 88 ? -0.900 14.093 -27.986 1.00 52.50 88 ARG A CA 1
ATOM 696 C C . ARG A 1 88 ? -0.265 13.746 -29.324 1.00 52.50 88 ARG A C 1
ATOM 698 O O . ARG A 1 88 ? 0.127 14.697 -30.034 1.00 52.50 88 ARG A O 1
#

pLDDT: mean 73.41, std 18.15, range [40.56, 96.12]

Secondary structure (DSSP, 8-state):
-----TTS-SS---EEE-S-SSHHHHHHHHHH-SEEEEEEEEE-TTS-TT---EEEEEEEEEEGGG--------S-PPP---------

Foldseek 3Di:
DCDQAPVRDPDRDWDWDDPDPDPVSVVCCLVVDQKDKTWTWDFPPPDDPPDTAIDTDGIDIDGSVPPPDDDDDPDPDHPPPPCDDDDD

Sequence (88 aa):
MNMGSFKGGLVHQVIADHHAKSEAEMCSILNDFCFILVDQFYNMNERKEDGQDWQYKGKLILNTAHIGKAQTHSNNPPPRGKTEDRPR

Radius of gyration: 14.95 Å; chains: 1; bounding box: 36×36×42 Å